Protein AF-A0A1G2YSP5-F1 (afdb_monomer_lite)

pLDDT: mean 76.48, std 15.1, range [42.66, 94.06]

Sequence (127 aa):
MSMIDKKEFQTFGRVLCILGESFAKDPEKWLEKLNPLLNEEDKTVDKIEIKESTERLKDFQLYDVAKLQTIEELTLTLKQFTLDELRLILKEYKLGYSKLKSVNSLAEYIADQAKKRTTDVFQHHEK

Foldseek 3Di:
DDDQDPVNVVVVVVVVVVVVVVCVVCVPVVCVVCVVVVCVVDDDPCPVVVVVLVVVVVPDPLLVCLLVDDLVVQLVVQLVHDPVSLVVLCVVVVLDDDPDDDSNVSSSSSSVSSNVVNPDPPPPPDD

Radius of gyration: 26.47 Å; chains: 1; bounding box: 60×37×72 Å

Secondary structure (DSSP, 8-state):
-PPPPHHHHHHHHHHHHHHHHHHHH-HHHHHHHHHHHHGGGS-SSSTTHHHHHHHHHHT--HHHHHHHS-HHHHHHHHTTS-HHHHHHHHHHTT-------SHHHHHHHHHHHHHHHHS-TTTTS--

Structure (mmCIF, N/CA/C/O backbone):
data_AF-A0A1G2YSP5-F1
#
_entry.id   AF-A0A1G2YSP5-F1
#
loop_
_atom_site.group_PDB
_atom_site.id
_atom_site.type_symbol
_atom_site.label_atom_id
_atom_site.label_alt_id
_atom_site.label_comp_id
_atom_site.label_asym_id
_atom_site.label_entity_id
_atom_site.label_seq_id
_atom_site.pdbx_PDB_ins_code
_atom_site.Cartn_x
_atom_site.Cartn_y
_atom_site.Cartn_z
_atom_site.occupancy
_atom_site.B_iso_or_equiv
_atom_site.auth_seq_id
_atom_site.auth_comp_id
_atom_site.auth_asym_id
_atom_site.auth_atom_id
_atom_site.pdbx_PDB_model_num
ATOM 1 N N . MET A 1 1 ? 34.219 24.274 -16.167 1.00 46.62 1 MET A N 1
ATOM 2 C CA . MET A 1 1 ? 33.155 23.801 -17.079 1.00 46.62 1 MET A CA 1
ATOM 3 C C . MET A 1 1 ? 33.831 22.993 -18.173 1.00 46.62 1 MET A C 1
ATOM 5 O O . MET A 1 1 ? 34.735 23.538 -18.792 1.00 46.62 1 MET A O 1
ATOM 9 N N . SER A 1 2 ? 33.496 21.713 -18.361 1.00 61.19 2 SER A N 1
ATOM 10 C CA . SER A 1 2 ? 34.052 20.944 -19.482 1.00 61.19 2 SER A CA 1
ATOM 11 C C . SER A 1 2 ? 33.366 21.392 -20.772 1.00 61.19 2 SER A C 1
ATOM 13 O O . SER A 1 2 ? 32.146 21.285 -20.890 1.00 61.19 2 SER A O 1
ATOM 15 N N . MET A 1 3 ? 34.131 21.934 -21.718 1.00 75.00 3 MET A N 1
ATOM 16 C CA . MET A 1 3 ? 33.638 22.138 -23.078 1.00 75.00 3 MET A CA 1
ATOM 17 C C . MET A 1 3 ? 33.608 20.782 -23.774 1.00 75.00 3 MET A C 1
ATOM 19 O O . MET A 1 3 ? 34.636 20.116 -23.838 1.00 75.00 3 MET A O 1
ATOM 23 N N . ILE A 1 4 ? 32.436 20.390 -24.269 1.00 77.69 4 ILE A N 1
ATOM 24 C CA . ILE A 1 4 ? 32.285 19.204 -25.113 1.00 77.69 4 ILE A CA 1
ATOM 25 C C . ILE A 1 4 ? 32.978 19.496 -26.448 1.00 77.69 4 ILE A C 1
ATOM 27 O O . ILE A 1 4 ? 32.662 20.493 -27.103 1.00 77.69 4 ILE A O 1
ATOM 31 N N . ASP A 1 5 ? 33.923 18.647 -26.846 1.00 88.31 5 ASP A N 1
ATOM 32 C CA . ASP A 1 5 ? 34.653 18.798 -28.106 1.00 88.31 5 ASP A CA 1
ATOM 33 C C . ASP A 1 5 ? 33.781 18.350 -29.296 1.00 88.31 5 ASP A C 1
ATOM 35 O O . ASP A 1 5 ? 32.936 17.454 -29.206 1.00 88.31 5 ASP A O 1
ATOM 39 N N . LYS A 1 6 ? 34.015 18.938 -30.473 1.00 87.00 6 LYS A N 1
ATOM 40 C CA . LYS A 1 6 ? 33.338 18.593 -31.731 1.00 87.00 6 LYS A CA 1
ATOM 41 C C . LYS A 1 6 ? 33.434 17.096 -32.034 1.00 87.00 6 LYS A C 1
ATOM 43 O O . LYS A 1 6 ? 32.495 16.519 -32.581 1.00 87.00 6 LYS A O 1
ATOM 48 N N . LYS A 1 7 ? 34.552 16.458 -31.676 1.00 87.50 7 LYS A N 1
ATOM 49 C CA . LYS A 1 7 ? 34.751 15.009 -31.839 1.00 87.50 7 LYS A CA 1
ATOM 50 C C . LYS A 1 7 ? 33.832 14.186 -30.940 1.00 87.50 7 LYS A C 1
ATOM 52 O O . LYS A 1 7 ? 33.302 13.169 -31.387 1.00 87.50 7 LYS A O 1
ATOM 57 N N . GLU A 1 8 ? 33.618 14.625 -29.706 1.00 87.44 8 GLU A N 1
ATOM 58 C CA . GLU A 1 8 ? 32.714 13.961 -28.764 1.00 87.44 8 GLU A CA 1
ATOM 59 C C . GLU A 1 8 ? 31.273 14.069 -29.261 1.00 87.44 8 GLU A C 1
ATOM 61 O O . GLU A 1 8 ? 30.558 13.070 -29.316 1.00 87.44 8 GLU A O 1
ATOM 66 N N . PHE A 1 9 ? 30.891 15.247 -29.759 1.00 91.69 9 PHE A N 1
ATOM 67 C CA . PHE A 1 9 ? 29.575 15.463 -30.351 1.00 91.69 9 PHE A CA 1
ATOM 68 C C . PHE A 1 9 ? 29.342 14.601 -31.605 1.00 91.69 9 PHE A C 1
ATOM 70 O O . PHE A 1 9 ? 28.291 13.980 -31.760 1.00 91.69 9 PHE A O 1
ATOM 77 N N . GLN A 1 10 ? 30.340 14.494 -32.488 1.00 91.50 10 GLN A N 1
ATOM 78 C CA . GLN A 1 10 ? 30.265 13.615 -33.661 1.00 91.50 10 GLN A CA 1
ATOM 79 C C . GLN A 1 10 ? 30.183 12.133 -33.279 1.00 91.50 10 GLN A C 1
ATOM 81 O O . GLN A 1 10 ? 29.467 11.367 -33.924 1.00 91.50 10 GLN A O 1
ATOM 86 N N . THR A 1 11 ? 30.901 11.724 -32.234 1.00 92.19 11 THR A N 1
ATOM 87 C CA . THR A 1 11 ? 30.871 10.345 -31.734 1.00 92.19 11 THR A CA 1
ATOM 88 C C . THR A 1 11 ? 29.501 10.016 -31.152 1.00 92.19 11 THR A C 1
ATOM 90 O O . THR A 1 11 ? 28.930 8.982 -31.490 1.00 92.19 11 THR A O 1
ATOM 93 N N . PHE A 1 12 ? 28.924 10.929 -30.372 1.00 92.38 12 PHE A N 1
ATOM 94 C CA . PHE A 1 12 ? 27.563 10.800 -29.862 1.00 92.38 12 PHE A CA 1
ATOM 95 C C . PHE A 1 12 ? 26.533 10.682 -30.996 1.00 92.38 12 PHE A C 1
ATOM 97 O O . PHE A 1 12 ? 25.693 9.785 -30.976 1.00 92.38 12 PHE A O 1
ATOM 104 N N . GLY A 1 13 ? 26.657 11.506 -32.043 1.00 92.94 13 GLY A N 1
ATOM 105 C CA . GLY A 1 13 ? 25.804 11.412 -33.231 1.00 92.94 13 GLY A CA 1
ATOM 106 C C . GLY A 1 13 ? 25.876 10.046 -33.924 1.00 92.94 13 GLY A C 1
ATOM 107 O O . GLY A 1 13 ? 24.845 9.493 -34.297 1.00 92.94 13 GLY A O 1
ATOM 108 N N . ARG A 1 14 ? 27.069 9.446 -34.038 1.00 93.44 14 ARG A N 1
ATOM 109 C CA . ARG A 1 14 ? 27.218 8.089 -34.598 1.00 93.44 14 ARG A CA 1
ATOM 110 C C . ARG A 1 14 ? 26.527 7.030 -33.744 1.00 93.44 14 ARG A C 1
ATOM 112 O O . ARG A 1 14 ? 25.903 6.131 -34.298 1.00 93.44 14 ARG A O 1
ATOM 119 N N . VAL A 1 15 ? 26.616 7.142 -32.419 1.00 94.06 15 VAL A N 1
ATOM 120 C CA . VAL A 1 15 ? 25.928 6.226 -31.498 1.00 94.06 15 VAL A CA 1
ATOM 121 C C . VAL A 1 15 ? 24.413 6.315 -31.682 1.00 94.06 15 VAL A C 1
ATOM 123 O O . VAL A 1 15 ? 23.757 5.279 -31.751 1.00 94.06 15 VAL A O 1
ATOM 126 N N . LEU A 1 16 ? 23.864 7.523 -31.842 1.00 93.12 16 LEU A N 1
ATOM 127 C CA . LEU A 1 16 ? 22.437 7.711 -32.119 1.00 93.12 16 LEU A CA 1
ATOM 128 C C . LEU A 1 16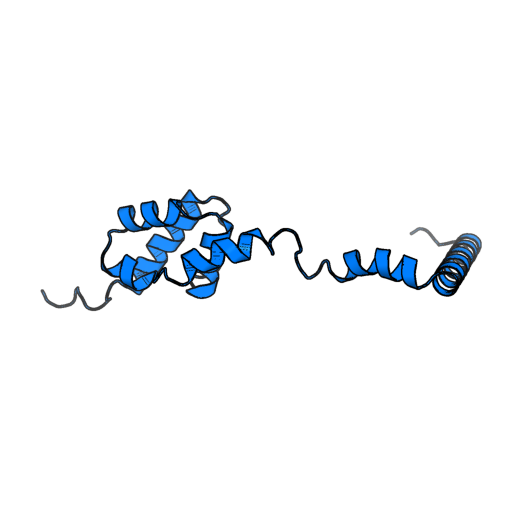 ? 22.011 7.096 -33.457 1.00 93.12 16 LEU A C 1
ATOM 130 O O . LEU A 1 16 ? 20.958 6.467 -33.515 1.00 93.12 16 LEU A O 1
ATOM 134 N N . CYS A 1 17 ? 22.826 7.220 -34.510 1.00 93.75 17 CYS A N 1
ATOM 135 C CA . CYS A 1 17 ? 22.535 6.575 -35.794 1.00 93.75 17 CYS A CA 1
ATOM 136 C C . CYS A 1 17 ? 22.500 5.048 -35.667 1.00 93.75 17 CYS A C 1
ATOM 138 O O . CYS A 1 17 ? 21.536 4.427 -36.100 1.00 93.75 17 CYS A O 1
ATOM 140 N N . ILE A 1 18 ? 23.502 4.450 -35.016 1.00 92.56 18 ILE A N 1
ATOM 141 C CA . ILE A 1 18 ? 23.564 2.995 -34.792 1.00 92.56 18 ILE A CA 1
ATOM 142 C C . ILE A 1 18 ? 22.364 2.524 -33.965 1.00 92.56 18 ILE A C 1
ATOM 144 O O . ILE A 1 18 ? 21.782 1.474 -34.239 1.00 92.56 18 ILE A O 1
ATOM 148 N N . LEU A 1 19 ? 21.975 3.301 -32.953 1.00 89.06 19 LEU A N 1
ATOM 149 C CA . LEU A 1 19 ? 20.805 3.003 -32.139 1.00 89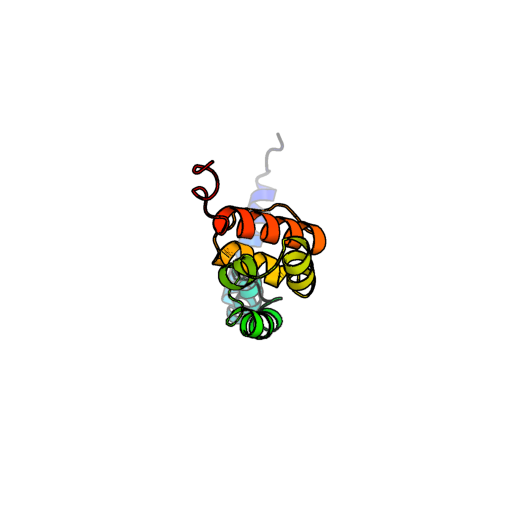.06 19 LEU A CA 1
ATOM 150 C C . LEU A 1 19 ? 19.516 3.067 -32.976 1.00 89.06 19 LEU A C 1
ATOM 152 O O . LEU A 1 19 ? 18.696 2.157 -32.897 1.00 89.06 19 LEU A O 1
ATOM 156 N N . GLY A 1 20 ? 19.371 4.087 -33.826 1.00 89.56 20 GLY A N 1
ATOM 157 C CA . GLY A 1 20 ? 18.247 4.229 -34.754 1.00 89.56 20 GLY A CA 1
ATOM 158 C C . GLY A 1 20 ? 18.155 3.087 -35.768 1.00 89.56 20 GLY A C 1
ATOM 159 O O . GLY A 1 20 ? 17.083 2.519 -35.963 1.00 89.56 20 GLY A O 1
ATOM 160 N N . GLU A 1 21 ? 19.281 2.691 -36.360 1.00 92.25 21 GLU A N 1
ATOM 161 C CA . GLU A 1 21 ? 19.358 1.533 -37.259 1.00 92.25 21 GLU A CA 1
ATOM 162 C C . GLU A 1 21 ? 18.997 0.230 -36.536 1.00 92.25 21 GLU A C 1
ATOM 164 O O . GLU A 1 21 ? 18.296 -0.618 -37.086 1.00 92.25 21 GLU A O 1
ATOM 169 N N . SER A 1 22 ? 19.420 0.084 -35.278 1.00 88.62 22 SER A N 1
ATOM 170 C CA . SER A 1 22 ? 19.076 -1.066 -34.439 1.00 88.62 22 SER A CA 1
ATOM 171 C C . SER A 1 22 ? 17.574 -1.140 -34.137 1.00 88.62 22 SER A C 1
ATOM 173 O O . SER A 1 22 ? 17.002 -2.229 -34.188 1.00 88.62 22 SER A O 1
ATOM 175 N N . PHE A 1 23 ? 16.915 -0.001 -33.884 1.00 88.06 23 PHE A N 1
ATOM 176 C CA . PHE A 1 23 ? 15.457 0.060 -33.726 1.00 88.06 23 PHE A CA 1
ATOM 177 C C . PHE A 1 23 ? 14.713 -0.285 -35.017 1.00 88.06 23 PHE A C 1
ATOM 179 O O . PHE A 1 23 ? 13.709 -0.990 -34.972 1.00 88.06 23 PHE A O 1
ATOM 186 N N . ALA A 1 24 ? 15.205 0.190 -36.164 1.00 88.50 24 ALA A N 1
ATOM 187 C CA . ALA A 1 24 ? 14.588 -0.081 -37.459 1.00 88.50 24 ALA A CA 1
ATOM 188 C C . ALA A 1 24 ? 14.725 -1.551 -37.886 1.00 88.50 24 ALA A C 1
ATOM 190 O O . ALA A 1 24 ? 13.858 -2.070 -38.584 1.00 88.50 24 ALA A O 1
ATOM 191 N N . LYS A 1 25 ? 15.813 -2.218 -37.479 1.00 91.69 25 LYS A N 1
ATOM 192 C CA . LYS A 1 25 ? 16.111 -3.597 -37.874 1.00 91.69 25 LYS A CA 1
ATOM 193 C C . LYS A 1 25 ? 15.264 -4.636 -37.137 1.00 91.69 25 LYS A C 1
ATOM 195 O O . LYS A 1 25 ? 14.802 -5.569 -37.777 1.00 91.69 25 LYS A O 1
ATOM 200 N N . ASP A 1 26 ? 15.080 -4.475 -35.826 1.00 86.62 26 ASP A N 1
ATOM 201 C CA . ASP A 1 26 ? 14.312 -5.406 -34.982 1.00 86.62 26 ASP A CA 1
ATOM 202 C C . ASP A 1 26 ? 13.445 -4.637 -33.967 1.00 86.62 26 ASP A C 1
ATOM 204 O O . ASP A 1 26 ? 13.749 -4.609 -32.767 1.00 86.62 26 ASP A O 1
ATOM 208 N N . PRO A 1 27 ? 12.357 -3.992 -34.422 1.00 84.06 27 PRO A N 1
ATOM 209 C CA . PRO A 1 27 ? 11.516 -3.168 -33.557 1.00 84.06 27 PRO A CA 1
ATOM 210 C C . PRO A 1 27 ? 10.856 -3.979 -32.434 1.00 84.06 27 PRO A C 1
ATOM 212 O O . PRO A 1 27 ? 10.776 -3.501 -31.304 1.00 84.06 27 PRO A O 1
ATOM 215 N N . GLU A 1 28 ? 10.445 -5.222 -32.699 1.00 84.19 28 GLU A N 1
ATOM 216 C CA . GLU A 1 28 ? 9.761 -6.087 -31.723 1.00 84.19 28 GLU A CA 1
ATOM 217 C C . GLU A 1 28 ? 10.636 -6.387 -30.500 1.00 84.19 28 GLU A C 1
ATOM 219 O O . GLU A 1 28 ? 10.212 -6.202 -29.363 1.00 84.19 28 GLU A O 1
ATOM 224 N N . LYS A 1 29 ? 11.907 -6.735 -30.716 1.00 84.69 29 LYS A N 1
ATOM 225 C CA . LYS A 1 29 ? 12.868 -7.029 -29.642 1.00 84.69 29 LYS A CA 1
ATOM 226 C C . LYS A 1 29 ? 13.179 -5.809 -28.776 1.00 84.69 29 LYS A C 1
ATOM 228 O O . LYS A 1 29 ? 13.502 -5.939 -27.594 1.00 84.69 29 LYS A O 1
ATOM 233 N N . TRP A 1 30 ? 13.135 -4.617 -29.363 1.00 86.81 30 TRP A N 1
ATOM 234 C CA . TRP A 1 30 ? 13.294 -3.375 -28.616 1.00 86.81 30 TRP A CA 1
ATOM 235 C C . TRP A 1 30 ? 12.028 -3.013 -27.852 1.00 86.81 30 TRP A C 1
ATOM 237 O O . TRP A 1 30 ? 12.139 -2.620 -26.695 1.00 86.81 30 TRP A O 1
ATOM 247 N N . LEU A 1 31 ? 10.844 -3.224 -28.427 1.00 84.38 31 LEU A N 1
ATOM 248 C CA . LEU A 1 31 ? 9.576 -3.084 -27.711 1.00 84.38 31 LEU A CA 1
ATOM 249 C C . LEU A 1 31 ? 9.496 -4.045 -26.520 1.00 84.38 31 LEU A C 1
ATOM 251 O O . LEU A 1 31 ? 9.130 -3.616 -25.436 1.00 84.38 31 LEU A O 1
ATOM 255 N N . GLU A 1 32 ? 9.925 -5.299 -26.657 1.00 83.88 32 GLU A N 1
ATOM 256 C CA . GLU A 1 32 ? 9.988 -6.255 -25.541 1.00 83.88 32 GLU A CA 1
ATOM 257 C C . GLU A 1 32 ? 10.933 -5.820 -24.414 1.00 83.88 32 GLU A C 1
ATOM 259 O O . GLU A 1 32 ? 10.678 -6.110 -23.248 1.00 83.88 32 GLU A O 1
ATOM 264 N N . LYS A 1 33 ? 12.020 -5.110 -24.736 1.00 83.25 33 LYS A N 1
ATOM 265 C CA . LYS A 1 33 ? 12.977 -4.594 -23.743 1.00 83.25 33 LYS A CA 1
ATOM 266 C C . LYS A 1 33 ? 12.552 -3.266 -23.126 1.00 83.25 33 LYS A C 1
ATOM 268 O O . LYS A 1 33 ? 12.865 -3.009 -21.968 1.00 83.25 33 LYS A O 1
ATOM 273 N N . LEU A 1 34 ? 11.880 -2.418 -23.900 1.00 81.38 34 LEU A N 1
ATOM 274 C CA . LEU A 1 34 ? 11.445 -1.088 -23.479 1.00 81.38 34 LEU A CA 1
ATOM 275 C C . LEU A 1 34 ? 10.083 -1.124 -22.779 1.00 81.38 34 LEU A C 1
ATOM 277 O O . LEU A 1 34 ? 9.870 -0.334 -21.868 1.00 81.38 34 LEU A O 1
ATOM 281 N N . ASN A 1 35 ? 9.189 -2.051 -23.133 1.00 79.25 35 ASN A N 1
ATOM 282 C CA . ASN A 1 35 ? 7.880 -2.204 -22.493 1.00 79.25 35 ASN A CA 1
ATOM 283 C C . ASN A 1 35 ? 7.970 -2.436 -20.980 1.00 79.25 35 ASN A C 1
ATOM 285 O O . ASN A 1 35 ? 7.213 -1.794 -20.263 1.00 79.25 35 ASN A O 1
ATOM 289 N N . PRO A 1 36 ? 8.869 -3.285 -20.450 1.00 76.62 36 PRO A N 1
ATOM 290 C CA . PRO A 1 36 ? 9.052 -3.413 -19.009 1.00 76.62 36 PRO A CA 1
ATOM 291 C C . PRO A 1 36 ? 9.420 -2.086 -18.343 1.00 76.62 36 PRO A C 1
ATOM 293 O O . PRO A 1 36 ? 8.869 -1.785 -17.297 1.00 76.62 36 PRO A O 1
ATOM 296 N N . LEU A 1 37 ? 10.270 -1.272 -18.983 1.00 71.81 37 LEU A N 1
ATOM 297 C CA . LEU A 1 37 ? 10.727 0.026 -18.469 1.00 71.81 37 LEU A CA 1
ATOM 298 C C . LEU A 1 37 ? 9.657 1.124 -18.589 1.00 71.81 37 LEU A C 1
ATOM 300 O O . LEU A 1 37 ? 9.574 2.002 -17.739 1.00 71.81 37 LEU A O 1
ATOM 304 N N . LEU A 1 38 ? 8.824 1.074 -19.632 1.00 65.75 38 LEU A N 1
ATOM 305 C CA . LEU A 1 38 ? 7.666 1.962 -19.804 1.00 65.75 38 LEU A CA 1
ATOM 306 C C . LEU A 1 38 ? 6.521 1.595 -18.850 1.00 65.75 38 LEU A C 1
ATOM 308 O O . LEU A 1 38 ? 5.765 2.463 -18.429 1.00 65.75 38 LEU A O 1
ATOM 312 N N . ASN A 1 39 ? 6.423 0.316 -18.485 1.00 58.34 39 ASN A N 1
ATOM 313 C CA . ASN A 1 39 ? 5.465 -0.202 -17.515 1.00 58.34 39 ASN A CA 1
ATOM 314 C C . ASN A 1 39 ? 5.986 -0.144 -16.066 1.00 58.34 39 ASN A C 1
ATOM 316 O O . ASN A 1 39 ? 5.306 -0.639 -15.168 1.00 58.34 39 ASN A O 1
ATOM 320 N N . GLU A 1 40 ? 7.136 0.489 -15.795 1.00 53.81 40 GLU A N 1
ATOM 321 C CA . GLU A 1 40 ? 7.591 0.746 -14.417 1.00 53.81 40 GLU A CA 1
ATOM 322 C C . GLU A 1 40 ? 6.742 1.801 -13.679 1.00 53.81 40 GLU A C 1
ATOM 324 O O . GLU A 1 40 ? 6.960 2.035 -12.490 1.00 53.81 40 GLU A O 1
ATOM 329 N N . GLU A 1 41 ? 5.704 2.363 -14.311 1.00 51.31 41 GLU A N 1
ATOM 330 C CA . GLU A 1 41 ? 4.617 3.029 -13.579 1.00 51.31 41 GLU A CA 1
ATOM 331 C C . GLU A 1 41 ? 3.518 2.078 -13.070 1.00 51.31 41 GLU A C 1
ATOM 333 O O . GLU A 1 41 ? 2.664 2.521 -12.306 1.00 51.31 41 GLU A O 1
ATOM 338 N N . ASP A 1 42 ? 3.551 0.769 -13.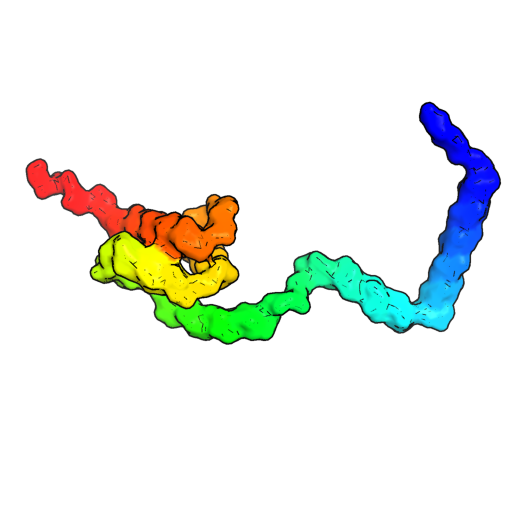356 1.00 46.09 42 ASP A N 1
ATOM 339 C CA . ASP A 1 42 ? 2.542 -0.159 -12.825 1.00 46.09 42 ASP A CA 1
ATOM 340 C C . ASP A 1 42 ? 3.081 -1.566 -12.494 1.00 46.09 42 AS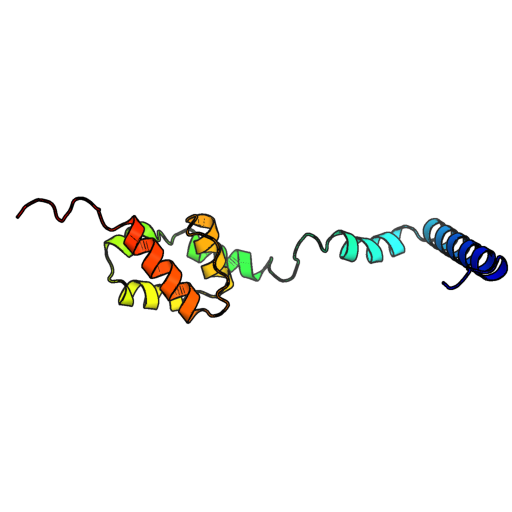P A C 1
ATOM 342 O O . ASP A 1 42 ? 2.877 -2.553 -13.199 1.00 46.09 42 ASP A O 1
ATOM 346 N N . LYS A 1 43 ? 3.729 -1.650 -11.326 1.00 50.94 43 LYS A N 1
ATOM 347 C CA . LYS A 1 43 ? 3.648 -2.753 -10.344 1.00 50.94 43 LYS A CA 1
ATOM 348 C C . LYS A 1 43 ? 3.206 -4.125 -10.887 1.00 50.94 43 LYS A C 1
ATOM 350 O O . LYS A 1 43 ? 2.027 -4.489 -10.836 1.00 50.94 43 LYS A O 1
ATOM 355 N N . THR A 1 44 ? 4.169 -4.970 -11.242 1.00 44.38 44 THR A N 1
ATOM 356 C CA . THR A 1 44 ? 3.943 -6.414 -11.439 1.00 44.38 44 THR A CA 1
ATOM 357 C C . THR A 1 44 ? 4.834 -7.264 -10.540 1.00 44.38 44 THR A C 1
ATOM 359 O O . THR A 1 44 ? 5.466 -8.210 -10.998 1.00 44.38 44 THR A O 1
ATOM 362 N N . VAL A 1 45 ? 4.853 -6.937 -9.246 1.00 44.28 45 VAL A N 1
ATOM 363 C CA . VAL A 1 45 ? 5.211 -7.904 -8.191 1.00 44.28 45 VAL A CA 1
ATOM 364 C C . VAL A 1 45 ? 3.981 -8.287 -7.346 1.00 44.28 45 VAL A C 1
ATOM 366 O O . VAL A 1 45 ? 3.917 -9.409 -6.868 1.00 44.28 45 VAL A O 1
ATOM 369 N N . ASP A 1 46 ? 2.913 -7.474 -7.313 1.00 46.41 46 ASP A N 1
ATOM 370 C CA . ASP A 1 46 ? 1.818 -7.678 -6.344 1.00 46.41 46 ASP A CA 1
ATOM 371 C C . ASP A 1 46 ? 0.482 -8.219 -6.910 1.00 46.41 46 ASP A C 1
ATOM 373 O O . ASP A 1 46 ? -0.463 -8.449 -6.161 1.00 46.41 46 ASP A O 1
ATOM 377 N N . LYS A 1 47 ? 0.310 -8.410 -8.228 1.00 44.47 47 LYS A N 1
ATOM 378 C CA . LYS A 1 47 ? -1.038 -8.692 -8.794 1.00 44.47 47 LYS A CA 1
ATOM 379 C C . LYS A 1 47 ? -1.628 -10.063 -8.436 1.00 44.47 47 LYS A C 1
ATOM 381 O O . LYS A 1 47 ? -2.841 -10.231 -8.569 1.00 44.47 47 LYS A O 1
ATOM 386 N N . ILE A 1 48 ? -0.809 -11.023 -8.009 1.00 43.41 48 ILE A N 1
ATOM 387 C CA . ILE A 1 48 ? -1.290 -12.351 -7.598 1.00 43.41 48 ILE A CA 1
ATOM 388 C C . ILE A 1 48 ? -1.594 -12.353 -6.089 1.00 43.41 48 ILE A C 1
ATOM 390 O O . ILE A 1 48 ? -2.702 -12.727 -5.717 1.00 43.41 48 ILE A O 1
ATOM 394 N N . GLU A 1 49 ? -0.715 -11.800 -5.244 1.00 44.16 49 GLU A N 1
ATOM 395 C CA . GLU A 1 49 ? -0.957 -11.679 -3.791 1.00 44.16 49 GLU A CA 1
ATOM 396 C C . GLU A 1 49 ? -2.072 -10.675 -3.431 1.00 44.16 49 GLU A C 1
ATOM 398 O O . GLU A 1 49 ? -2.848 -10.923 -2.506 1.00 44.16 49 GLU A O 1
ATOM 403 N N . ILE A 1 50 ? -2.242 -9.575 -4.183 1.00 45.84 50 ILE A N 1
ATOM 404 C CA . ILE A 1 50 ? -3.321 -8.597 -3.927 1.00 45.84 50 ILE A CA 1
ATOM 405 C C . ILE A 1 50 ? -4.702 -9.193 -4.217 1.00 45.84 50 ILE A C 1
ATOM 407 O O . ILE A 1 50 ? -5.675 -8.824 -3.558 1.00 45.84 50 ILE A O 1
ATOM 411 N N . LYS A 1 51 ? -4.831 -10.100 -5.194 1.00 48.06 51 LYS A N 1
ATOM 412 C CA . LYS A 1 51 ? -6.133 -10.697 -5.524 1.00 48.06 51 LYS A CA 1
ATOM 413 C C . LYS A 1 51 ? -6.660 -11.581 -4.393 1.00 48.06 51 LYS A C 1
ATOM 415 O O . LYS A 1 51 ? -7.831 -11.457 -4.063 1.00 48.06 51 LYS A O 1
ATOM 420 N N . GLU A 1 52 ? -5.809 -12.387 -3.762 1.00 50.03 52 GLU A N 1
ATOM 421 C CA . GLU A 1 52 ? -6.211 -13.173 -2.585 1.00 50.03 52 GLU A CA 1
ATOM 422 C C . GLU A 1 52 ? -6.387 -12.287 -1.339 1.00 50.03 52 GLU A C 1
ATOM 424 O O . GLU A 1 52 ? -7.368 -12.431 -0.609 1.00 50.03 52 GLU A O 1
ATOM 429 N N . SER A 1 53 ? -5.512 -11.293 -1.143 1.00 51.97 53 SER A N 1
ATOM 430 C CA . SER A 1 53 ? -5.609 -10.335 -0.026 1.00 51.97 53 SER A CA 1
ATOM 431 C C . SER A 1 53 ? -6.891 -9.485 -0.070 1.00 51.97 53 SER A C 1
ATOM 433 O O . SER A 1 53 ? -7.455 -9.117 0.958 1.00 51.97 53 SER A O 1
ATOM 435 N N . THR A 1 54 ? -7.408 -9.179 -1.265 1.00 56.12 54 THR A N 1
ATOM 436 C CA . THR A 1 54 ? -8.631 -8.369 -1.417 1.00 56.12 54 THR A CA 1
ATOM 437 C C . THR A 1 54 ? -9.920 -9.132 -1.122 1.00 56.12 54 THR A C 1
ATOM 439 O O . THR A 1 54 ? -10.918 -8.491 -0.801 1.00 56.12 54 THR A O 1
ATOM 442 N N . GLU A 1 55 ? -9.942 -10.467 -1.181 1.00 60.81 55 GLU A N 1
ATOM 443 C CA . GLU A 1 55 ? -11.150 -11.235 -0.842 1.00 60.81 55 GLU A CA 1
ATOM 444 C C . GLU A 1 55 ? -11.470 -11.162 0.652 1.00 60.81 55 GLU A C 1
ATOM 446 O O . GLU A 1 55 ? -12.609 -10.880 1.014 1.00 60.81 55 GLU A O 1
ATOM 451 N N . ARG A 1 56 ? -10.459 -11.294 1.521 1.00 63.31 56 ARG A N 1
ATOM 452 C CA . ARG A 1 56 ? -10.623 -11.151 2.980 1.00 63.31 56 ARG A CA 1
ATOM 453 C C . ARG A 1 56 ? -10.990 -9.729 3.411 1.00 63.31 56 ARG A C 1
ATOM 455 O O . ARG A 1 56 ? -11.644 -9.545 4.432 1.00 63.31 56 ARG A O 1
ATOM 462 N N . LEU A 1 57 ? -10.573 -8.730 2.635 1.00 66.44 57 LEU A N 1
ATOM 463 C CA . LEU A 1 57 ? -10.849 -7.316 2.895 1.00 66.44 57 LEU A CA 1
ATOM 464 C C . LEU A 1 57 ? -12.259 -6.880 2.494 1.00 66.44 57 LEU A C 1
ATOM 466 O O . LEU A 1 57 ? -12.818 -6.011 3.155 1.00 66.44 57 LEU A O 1
ATOM 470 N N . LYS A 1 58 ? -12.854 -7.490 1.459 1.00 64.38 58 LYS A N 1
ATOM 471 C CA . LYS A 1 58 ? -14.210 -7.142 0.990 1.00 64.38 58 LYS A CA 1
ATOM 472 C C . LYS A 1 58 ? -15.279 -7.304 2.068 1.00 64.38 58 LYS A C 1
ATOM 474 O O . LYS A 1 58 ? -16.221 -6.517 2.103 1.00 64.38 58 LYS A O 1
ATOM 479 N N . ASP A 1 59 ? -15.109 -8.290 2.942 1.00 68.62 59 ASP A N 1
ATOM 480 C CA . ASP A 1 59 ? -16.056 -8.577 4.021 1.00 68.62 59 ASP A CA 1
ATOM 481 C C . ASP A 1 59 ? -15.685 -7.867 5.336 1.00 68.62 59 ASP A C 1
ATOM 483 O O . ASP A 1 59 ? -16.463 -7.863 6.293 1.00 68.62 59 ASP A O 1
ATOM 487 N N . PHE A 1 60 ? -14.507 -7.236 5.409 1.00 78.12 60 PHE A N 1
ATOM 488 C CA . PHE A 1 60 ? -14.041 -6.572 6.620 1.00 78.12 60 PHE A CA 1
ATOM 489 C C . PHE A 1 60 ? -14.597 -5.147 6.732 1.00 78.12 60 PHE A C 1
ATOM 491 O O . PHE A 1 60 ? -14.050 -4.183 6.190 1.00 78.12 60 PHE A O 1
ATOM 498 N N . GLN A 1 61 ? -15.679 -5.003 7.499 1.00 81.50 61 GLN A N 1
ATOM 499 C CA . GLN A 1 61 ? -16.289 -3.713 7.828 1.00 81.50 61 GLN A CA 1
ATOM 500 C C . GLN A 1 61 ? -15.620 -3.077 9.058 1.00 81.50 61 GLN A C 1
ATOM 502 O O . GLN A 1 61 ? -16.047 -3.271 10.198 1.00 81.50 61 GLN A O 1
ATOM 507 N N . LEU A 1 62 ? -14.569 -2.280 8.827 1.00 81.88 62 LEU A N 1
ATOM 508 C CA . LEU A 1 62 ? -13.721 -1.702 9.882 1.00 81.88 62 LEU A CA 1
ATOM 509 C C . LEU A 1 62 ? -14.527 -0.945 10.948 1.00 81.88 62 LEU A C 1
ATOM 511 O O . LEU A 1 62 ? -14.249 -1.082 12.136 1.00 81.88 62 LEU A O 1
ATOM 515 N N . TYR A 1 63 ? -15.510 -0.136 10.547 1.00 81.25 63 TYR A N 1
ATOM 516 C CA . TYR A 1 63 ? -16.271 0.691 11.489 1.00 81.25 63 TYR A CA 1
ATOM 517 C C . TYR A 1 63 ? -17.275 -0.104 12.323 1.00 81.25 63 TYR A C 1
ATOM 519 O O . TYR A 1 63 ? -17.519 0.262 13.472 1.00 81.25 63 TYR A O 1
ATOM 527 N N . ASP A 1 64 ? -17.828 -1.190 11.792 1.00 80.62 64 ASP A N 1
ATOM 528 C CA . ASP A 1 64 ? -18.765 -2.029 12.540 1.00 80.62 64 ASP A CA 1
ATOM 529 C C . ASP A 1 64 ? -18.024 -2.863 13.582 1.00 80.62 64 ASP A C 1
ATOM 531 O O . ASP A 1 64 ? -18.417 -2.900 14.749 1.00 80.62 64 ASP A O 1
ATOM 535 N N . VAL A 1 65 ? -16.860 -3.400 13.210 1.00 80.75 65 VAL A N 1
ATOM 536 C CA . VAL A 1 65 ? -15.951 -4.064 14.151 1.00 80.75 65 VAL A CA 1
ATOM 537 C C . VAL A 1 65 ? -15.431 -3.071 15.199 1.00 80.75 65 VAL A C 1
ATOM 539 O O . VAL A 1 65 ? -15.447 -3.366 16.394 1.00 80.75 65 VAL A O 1
ATOM 542 N N . ALA A 1 66 ? -15.052 -1.855 14.791 1.00 80.25 66 ALA A N 1
ATOM 543 C CA . ALA A 1 66 ? -14.565 -0.824 15.706 1.00 80.25 66 ALA A CA 1
ATOM 544 C C . ALA A 1 66 ? -15.634 -0.303 16.678 1.00 80.25 66 ALA A C 1
ATOM 546 O O . ALA A 1 66 ? -15.279 0.173 17.754 1.00 80.25 66 ALA A O 1
ATOM 547 N N . LYS A 1 67 ? -16.932 -0.392 16.368 1.00 79.25 67 LYS A N 1
ATOM 548 C CA . LYS A 1 67 ? -17.999 -0.071 17.335 1.00 79.25 67 LYS A CA 1
ATOM 549 C C . LYS A 1 67 ? -18.128 -1.133 18.424 1.00 79.25 67 LYS A C 1
ATOM 551 O O . LYS A 1 67 ? -18.379 -0.781 19.573 1.00 79.25 67 LYS A O 1
ATOM 556 N N . LEU A 1 68 ? -17.945 -2.403 18.065 1.00 79.62 68 LEU A N 1
ATOM 557 C CA . LEU A 1 68 ? -18.190 -3.551 18.942 1.00 79.62 68 LEU A CA 1
ATOM 558 C C . LEU A 1 68 ? -16.980 -3.932 19.806 1.00 79.62 68 LEU A C 1
ATOM 560 O O . LEU A 1 68 ? -17.163 -4.374 20.935 1.00 79.62 68 LEU A O 1
ATOM 564 N N . GLN A 1 69 ? -15.762 -3.755 19.294 1.00 81.38 69 GLN A N 1
ATOM 565 C CA . GLN A 1 69 ? -14.523 -4.192 19.950 1.00 81.38 69 GLN A CA 1
ATOM 566 C C . GLN A 1 69 ? -13.797 -3.056 20.674 1.00 81.38 69 GLN A C 1
ATOM 568 O O . GLN A 1 69 ? -13.961 -1.884 20.336 1.00 81.38 69 GLN A O 1
ATOM 573 N N . THR A 1 70 ? -12.951 -3.374 21.652 1.00 83.69 70 THR A N 1
ATOM 574 C CA . THR A 1 70 ? -12.020 -2.406 22.264 1.00 83.69 70 THR A CA 1
ATOM 575 C C . THR A 1 70 ? -10.852 -2.066 21.322 1.00 83.69 70 THR A C 1
ATOM 577 O O . THR A 1 70 ? -10.640 -2.730 20.309 1.00 83.69 70 THR A O 1
ATOM 580 N N . ILE A 1 71 ? -10.078 -1.011 21.624 1.00 81.75 71 ILE A N 1
ATOM 581 C CA . ILE A 1 71 ? -8.887 -0.645 20.822 1.00 81.75 71 ILE A CA 1
ATOM 582 C C . ILE A 1 71 ? -7.890 -1.810 20.765 1.00 81.75 71 ILE A C 1
ATOM 584 O O . ILE A 1 71 ? -7.314 -2.081 19.712 1.00 81.75 71 ILE A O 1
ATOM 588 N N . GLU A 1 72 ? -7.700 -2.507 21.883 1.00 82.25 72 GLU A N 1
ATOM 589 C CA . GLU A 1 72 ? -6.751 -3.615 22.014 1.00 82.25 72 GLU A CA 1
ATOM 590 C C . GLU A 1 72 ? -7.183 -4.826 21.177 1.00 82.25 72 GLU A C 1
ATOM 592 O O . GLU A 1 72 ? -6.382 -5.371 20.418 1.00 82.25 72 GLU A O 1
ATOM 597 N N . GLU A 1 73 ? -8.467 -5.184 21.233 1.00 82.50 73 GLU A N 1
ATOM 598 C CA . GLU A 1 73 ? -9.065 -6.260 20.430 1.00 82.50 73 GLU A CA 1
ATOM 599 C C . GLU A 1 73 ? -9.037 -5.948 18.929 1.00 82.50 73 GLU A C 1
ATOM 601 O O . GLU A 1 73 ? -8.666 -6.798 18.112 1.00 82.50 73 GLU A O 1
ATOM 606 N N . LEU A 1 74 ? -9.361 -4.706 18.560 1.00 85.19 74 LEU A N 1
ATOM 607 C CA . LEU A 1 74 ? -9.308 -4.248 17.175 1.00 85.19 74 LEU A CA 1
ATOM 608 C C . LEU A 1 74 ? -7.870 -4.278 16.646 1.00 85.19 74 LEU A C 1
ATOM 610 O O . LEU A 1 74 ? -7.625 -4.729 15.530 1.00 85.19 74 LEU A O 1
ATOM 614 N N . THR A 1 75 ? -6.901 -3.861 17.462 1.00 86.06 75 THR A N 1
ATOM 615 C CA . THR A 1 75 ? -5.478 -3.921 17.110 1.00 86.06 75 THR A CA 1
ATOM 616 C C . THR A 1 75 ? -5.023 -5.365 16.911 1.00 86.06 75 THR A C 1
ATOM 618 O O . THR A 1 75 ? -4.282 -5.652 15.973 1.00 86.06 75 THR A O 1
ATOM 621 N N . LEU A 1 76 ? -5.468 -6.289 17.765 1.00 86.38 76 LEU A N 1
ATOM 622 C CA . LEU A 1 76 ? -5.126 -7.706 17.655 1.00 86.38 76 LEU A CA 1
ATOM 623 C C . LEU A 1 76 ? -5.701 -8.333 16.378 1.00 86.38 76 LEU A C 1
ATOM 625 O O . LEU A 1 76 ? -5.011 -9.096 15.706 1.00 86.38 76 LEU A O 1
ATOM 629 N N . THR A 1 77 ? -6.924 -7.948 16.012 1.00 84.06 77 THR A N 1
ATOM 630 C CA . THR A 1 77 ? -7.575 -8.345 14.756 1.00 84.06 77 THR A CA 1
ATOM 631 C C . THR A 1 77 ? -6.821 -7.779 13.550 1.00 84.06 77 THR A C 1
ATOM 633 O O . THR A 1 77 ? -6.506 -8.503 12.611 1.00 84.06 77 THR A O 1
ATOM 636 N N . LEU A 1 78 ? -6.433 -6.502 13.600 1.00 85.88 78 LEU A N 1
ATOM 637 C CA . LEU A 1 78 ? -5.683 -5.841 12.529 1.00 85.88 78 LEU A CA 1
ATOM 638 C C . LEU A 1 78 ? -4.263 -6.406 12.353 1.00 85.88 78 LEU A C 1
ATOM 640 O O . LEU A 1 78 ? -3.746 -6.436 11.242 1.00 85.88 78 LEU A O 1
ATOM 644 N N . LYS A 1 79 ? -3.633 -6.918 13.415 1.00 87.12 79 LYS A N 1
ATOM 645 C CA . LYS A 1 79 ? -2.316 -7.578 13.334 1.00 87.12 79 LYS A CA 1
ATOM 646 C C . LYS A 1 79 ? -2.328 -8.895 12.552 1.00 87.12 79 LYS A C 1
ATOM 648 O O . LYS A 1 79 ? -1.256 -9.379 12.200 1.00 87.12 79 LYS A O 1
ATOM 653 N N . GLN A 1 80 ? -3.500 -9.476 12.292 1.00 86.25 80 GLN A N 1
ATOM 654 C CA . GLN A 1 80 ? -3.629 -10.673 11.455 1.00 86.25 80 GLN A CA 1
ATOM 655 C C . GLN A 1 80 ? -3.473 -10.365 9.961 1.00 86.25 80 GLN A C 1
ATOM 657 O O . GLN A 1 80 ? -3.244 -11.282 9.176 1.00 86.25 80 GLN A O 1
ATOM 662 N N . PHE A 1 81 ? -3.579 -9.090 9.580 1.00 84.94 81 PHE A N 1
ATOM 663 C CA . PHE A 1 81 ? -3.402 -8.643 8.208 1.00 84.94 81 PHE A CA 1
ATOM 664 C C . PHE A 1 81 ? -1.932 -8.374 7.893 1.00 84.94 81 PHE A C 1
ATOM 666 O O . PHE A 1 81 ? -1.128 -7.958 8.733 1.00 84.94 81 PHE A O 1
ATOM 673 N N . THR A 1 82 ? -1.595 -8.576 6.629 1.00 86.31 82 THR A N 1
ATOM 674 C CA . THR A 1 82 ? -0.320 -8.185 6.046 1.00 86.31 82 THR A CA 1
ATOM 675 C C . THR A 1 82 ? -0.192 -6.664 5.974 1.00 86.31 82 THR A C 1
ATOM 677 O O . THR A 1 82 ? -1.153 -5.897 6.069 1.00 86.31 82 THR A O 1
ATOM 680 N N . LEU A 1 83 ? 1.039 -6.196 5.788 1.00 83.50 83 LEU A N 1
ATOM 681 C CA . LEU A 1 83 ? 1.325 -4.768 5.727 1.00 83.50 83 LEU A CA 1
ATOM 682 C C . LEU A 1 83 ? 0.605 -4.080 4.556 1.00 83.50 83 LEU A C 1
ATOM 684 O O . LEU A 1 83 ? 0.144 -2.945 4.700 1.00 83.50 83 LEU A O 1
ATOM 688 N N . ASP A 1 84 ? 0.493 -4.756 3.415 1.00 82.69 84 ASP A N 1
ATOM 689 C CA . ASP A 1 84 ? -0.171 -4.206 2.237 1.00 82.69 84 ASP A CA 1
ATOM 690 C C . ASP A 1 84 ? -1.696 -4.220 2.372 1.00 82.69 84 ASP A C 1
ATOM 692 O O . ASP A 1 84 ? -2.340 -3.244 1.986 1.00 82.69 84 ASP A O 1
ATOM 696 N N . GLU A 1 85 ? -2.273 -5.223 3.040 1.00 83.38 85 GLU A N 1
ATOM 697 C CA . GLU A 1 85 ? -3.688 -5.215 3.432 1.00 83.38 85 GLU A CA 1
ATOM 698 C C . GLU A 1 85 ? -4.009 -4.037 4.361 1.00 83.38 85 GLU A C 1
ATOM 700 O O . GLU A 1 85 ? -4.953 -3.288 4.120 1.00 83.38 85 GLU A O 1
ATOM 705 N N . LEU A 1 86 ? -3.174 -3.778 5.370 1.00 86.12 86 LEU A N 1
ATOM 706 C CA . LEU A 1 86 ? -3.347 -2.620 6.253 1.00 86.12 86 LEU A CA 1
ATOM 707 C C . LEU A 1 86 ? -3.236 -1.281 5.500 1.00 86.12 86 LEU A C 1
ATOM 709 O O . LEU A 1 86 ? -3.957 -0.325 5.801 1.00 86.12 86 LEU A O 1
ATOM 713 N N . ARG A 1 87 ? -2.366 -1.190 4.486 1.00 85.31 87 ARG A N 1
ATOM 714 C CA . ARG A 1 87 ? -2.297 -0.011 3.602 1.00 85.31 87 ARG A CA 1
ATOM 715 C C . ARG A 1 87 ? -3.548 0.140 2.739 1.00 85.31 87 ARG A C 1
ATOM 717 O O . ARG A 1 87 ? -3.970 1.273 2.495 1.00 85.31 87 ARG A O 1
ATOM 724 N N . LEU A 1 88 ? -4.135 -0.965 2.285 1.00 84.19 88 LEU A N 1
ATOM 725 C CA . LEU A 1 88 ? -5.407 -0.948 1.565 1.00 84.19 88 LEU A CA 1
ATOM 726 C C . LEU A 1 88 ? -6.532 -0.435 2.468 1.00 84.19 88 LEU A C 1
ATOM 728 O O . LEU A 1 88 ? -7.218 0.501 2.062 1.00 84.19 88 LEU A O 1
ATOM 732 N N . ILE A 1 89 ? -6.627 -0.917 3.713 1.00 84.50 89 ILE A N 1
ATOM 733 C CA . ILE A 1 89 ? -7.593 -0.418 4.711 1.00 84.50 89 ILE A CA 1
ATOM 734 C C . ILE A 1 89 ? -7.443 1.097 4.903 1.00 84.50 89 ILE A C 1
ATOM 736 O O . ILE A 1 89 ? -8.425 1.839 4.857 1.00 84.50 89 ILE A O 1
ATOM 740 N N . LEU A 1 90 ? -6.211 1.590 5.067 1.00 85.06 90 LEU A N 1
ATOM 741 C CA . LEU A 1 90 ? -5.930 3.026 5.192 1.00 85.06 90 LEU A CA 1
ATOM 742 C C . LEU A 1 90 ? -6.475 3.847 4.019 1.00 85.06 90 LEU A C 1
ATOM 744 O O . LEU A 1 90 ? -7.023 4.937 4.227 1.00 85.06 90 LEU A O 1
ATOM 748 N N . LYS A 1 91 ? -6.312 3.333 2.796 1.00 83.62 91 LYS A N 1
ATOM 749 C CA . LYS A 1 91 ? -6.752 3.991 1.563 1.00 83.62 91 LYS A CA 1
ATOM 750 C C . LYS A 1 91 ? -8.271 3.939 1.406 1.00 83.62 91 LYS A C 1
ATOM 752 O O . LYS A 1 91 ? -8.876 4.959 1.085 1.00 83.62 91 LYS A O 1
ATOM 757 N N . GLU A 1 92 ? -8.872 2.780 1.645 1.00 84.69 92 GLU A N 1
ATOM 758 C CA . GLU A 1 92 ? -10.305 2.534 1.482 1.00 84.69 92 GLU A CA 1
ATOM 759 C C . GLU A 1 92 ? -11.136 3.349 2.477 1.00 84.69 92 GLU A C 1
ATOM 761 O O . GLU A 1 92 ? -12.031 4.099 2.086 1.00 84.69 92 GLU A O 1
ATOM 766 N N . TYR A 1 93 ? -10.748 3.323 3.753 1.00 82.44 93 TYR A N 1
ATOM 767 C CA . TYR A 1 93 ? -11.430 4.044 4.829 1.00 82.44 93 TYR A CA 1
ATOM 768 C C . TYR A 1 93 ? -10.957 5.498 4.992 1.00 82.44 93 TYR A C 1
ATOM 770 O O . TYR A 1 93 ? -11.347 6.191 5.938 1.00 82.44 93 TYR A O 1
ATOM 778 N N . LYS A 1 94 ? -10.113 5.991 4.072 1.00 82.62 94 LYS A N 1
ATOM 779 C CA . LYS A 1 94 ? -9.582 7.367 4.050 1.00 82.62 94 LYS A CA 1
ATOM 780 C C . LYS A 1 94 ? -9.066 7.807 5.429 1.00 82.62 94 LYS A C 1
ATOM 782 O O . LYS A 1 94 ? -9.407 8.887 5.924 1.00 82.62 94 LYS A O 1
ATOM 787 N N . LEU A 1 95 ? -8.283 6.953 6.090 1.00 82.56 95 LEU A N 1
ATOM 788 C CA . LEU A 1 95 ? -7.813 7.181 7.466 1.00 82.56 95 LEU A CA 1
ATOM 789 C C . LEU A 1 95 ? -6.627 8.159 7.549 1.00 82.56 95 LEU A C 1
ATOM 791 O O . LEU A 1 95 ? -6.235 8.552 8.641 1.00 82.56 95 LEU A O 1
ATOM 795 N N . GLY A 1 96 ? -6.108 8.611 6.404 1.00 77.94 96 GLY A N 1
ATOM 796 C CA . GLY A 1 96 ? -4.981 9.538 6.308 1.00 77.94 96 GLY A CA 1
ATOM 797 C C . GLY A 1 96 ? -3.698 8.855 5.840 1.00 77.94 96 GLY A C 1
ATOM 798 O O . GLY A 1 96 ? -3.644 7.639 5.658 1.00 77.94 96 GLY A O 1
ATOM 799 N N . TYR A 1 97 ? -2.658 9.655 5.597 1.00 73.25 97 TYR A N 1
ATOM 800 C CA . TYR A 1 97 ? -1.356 9.143 5.180 1.00 73.25 97 TYR A CA 1
ATOM 801 C C . TYR A 1 97 ? -0.508 8.773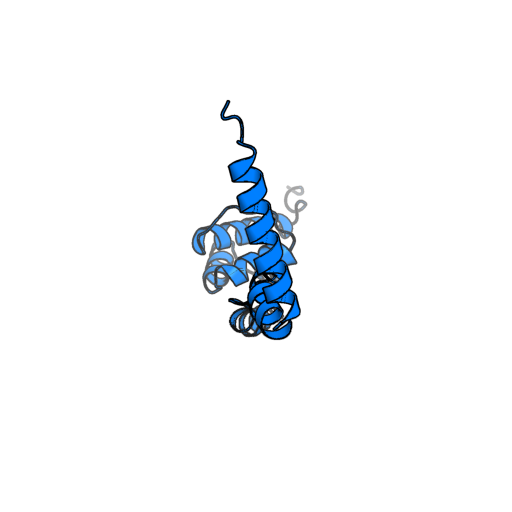 6.396 1.00 73.25 97 TYR A C 1
ATOM 803 O O . TYR A 1 97 ? -0.226 9.615 7.249 1.00 73.25 97 TYR A O 1
ATOM 811 N N . SER A 1 98 ? -0.046 7.526 6.436 1.00 74.00 98 SER A N 1
ATOM 812 C CA . SER A 1 98 ? 0.876 7.035 7.453 1.00 74.00 98 SER A CA 1
ATOM 813 C C . SER A 1 98 ? 2.234 6.718 6.828 1.00 74.00 98 SER A C 1
ATOM 815 O O . SER A 1 98 ? 2.321 6.001 5.834 1.00 74.00 98 SER A O 1
ATOM 817 N N . LYS A 1 99 ? 3.314 7.231 7.434 1.00 75.44 99 LYS A N 1
ATOM 818 C CA . LYS A 1 99 ? 4.702 6.852 7.097 1.00 75.44 99 LYS A CA 1
ATOM 819 C C . LYS A 1 99 ? 5.143 5.559 7.798 1.00 75.44 99 LYS A C 1
ATOM 821 O O . LYS A 1 99 ? 6.308 5.176 7.682 1.00 75.44 99 LYS A O 1
ATOM 826 N N . LEU A 1 100 ? 4.255 4.920 8.565 1.00 80.81 100 LEU A N 1
ATOM 827 C CA . LEU A 1 100 ? 4.582 3.744 9.364 1.00 80.81 100 LEU A CA 1
ATOM 828 C C . LEU A 1 100 ? 4.818 2.531 8.455 1.00 80.81 100 LEU A C 1
ATOM 830 O O . LEU A 1 100 ? 4.073 2.276 7.510 1.00 80.81 100 LEU A O 1
ATOM 834 N N . LYS A 1 101 ? 5.897 1.798 8.744 1.00 79.50 101 LYS A N 1
ATOM 835 C CA . LYS A 1 101 ? 6.370 0.651 7.951 1.00 79.50 101 LYS A CA 1
ATOM 836 C C . LYS A 1 101 ? 6.316 -0.678 8.708 1.00 79.50 101 LYS A C 1
ATOM 838 O O . LYS A 1 101 ? 6.869 -1.657 8.229 1.00 79.50 101 LYS A O 1
ATOM 843 N N . SER A 1 102 ? 5.711 -0.715 9.893 1.00 87.06 102 SER A N 1
ATOM 844 C CA . SER A 1 102 ? 5.564 -1.939 10.685 1.00 87.06 102 SER A CA 1
ATOM 845 C C . SER A 1 102 ? 4.089 -2.287 10.809 1.00 87.06 102 SER A C 1
ATOM 847 O O . SER A 1 102 ? 3.273 -1.395 11.029 1.00 87.06 102 SER A O 1
ATOM 849 N N . VAL A 1 103 ? 3.761 -3.576 10.688 1.00 85.38 103 VAL A N 1
ATOM 850 C CA . VAL A 1 103 ? 2.394 -4.100 10.855 1.00 85.38 103 VAL A CA 1
ATOM 851 C C . VAL A 1 103 ? 1.819 -3.671 12.204 1.00 85.38 103 VAL A C 1
ATOM 853 O O . VAL A 1 103 ? 0.710 -3.157 12.258 1.00 85.38 103 VAL A O 1
ATOM 856 N N . ASN A 1 104 ? 2.606 -3.781 13.281 1.00 86.19 104 ASN A N 1
ATOM 857 C CA . ASN A 1 104 ? 2.158 -3.434 14.632 1.00 86.19 104 ASN A CA 1
ATOM 858 C C . ASN A 1 104 ? 1.763 -1.959 14.754 1.00 86.19 104 ASN A C 1
ATOM 860 O O . ASN A 1 104 ? 0.671 -1.653 15.221 1.00 86.19 104 ASN A O 1
ATOM 864 N N . SER A 1 105 ? 2.626 -1.050 14.297 1.00 86.19 105 SER A N 1
ATOM 865 C CA . SER A 1 105 ? 2.357 0.384 14.416 1.00 86.19 105 SER A CA 1
ATOM 866 C C . SER A 1 105 ? 1.266 0.850 13.456 1.00 86.19 105 SER A C 1
ATOM 868 O O . SER A 1 105 ? 0.505 1.759 13.778 1.00 86.19 105 SER A O 1
ATOM 870 N N . LEU A 1 106 ? 1.156 0.221 12.284 1.00 88.12 106 LEU A N 1
ATOM 871 C CA . LEU A 1 106 ? 0.100 0.516 11.323 1.00 88.12 106 LEU A CA 1
ATOM 872 C C . LEU A 1 106 ? -1.269 0.036 11.830 1.00 88.12 106 LEU A C 1
ATOM 874 O O . LEU A 1 106 ? -2.240 0.778 11.715 1.00 88.12 106 LEU A O 1
ATOM 878 N N . ALA A 1 107 ? -1.331 -1.146 12.448 1.00 88.06 107 ALA A N 1
ATOM 879 C CA . ALA A 1 107 ? -2.535 -1.680 13.081 1.00 88.06 107 ALA A CA 1
ATOM 880 C C . ALA A 1 107 ? -3.012 -0.796 14.244 1.00 88.06 107 ALA A C 1
ATOM 882 O O . ALA A 1 107 ? -4.186 -0.440 14.290 1.00 88.06 107 ALA A O 1
ATOM 883 N N . GLU A 1 108 ? -2.103 -0.375 15.130 1.00 88.31 108 GLU A N 1
ATOM 884 C CA . GLU A 1 108 ? -2.415 0.550 16.233 1.00 88.31 108 GLU A CA 1
ATOM 885 C C . GLU A 1 108 ? -2.936 1.897 15.713 1.00 88.31 108 GLU A C 1
ATOM 887 O O . GLU A 1 108 ? -3.941 2.413 16.201 1.00 88.31 108 GLU A O 1
ATOM 892 N N . TYR A 1 109 ? -2.300 2.444 14.671 1.00 87.94 109 TYR A N 1
ATOM 893 C CA . TYR A 1 109 ? -2.744 3.687 14.041 1.00 87.94 109 TYR A CA 1
ATOM 894 C C . TYR A 1 109 ? -4.150 3.564 13.443 1.00 87.94 109 TYR A C 1
ATOM 896 O O . TYR A 1 109 ? -4.989 4.443 13.642 1.00 87.94 109 TYR A O 1
ATOM 904 N N . ILE A 1 110 ? -4.423 2.476 12.720 1.00 88.31 110 ILE A N 1
ATOM 905 C CA . ILE A 1 110 ? -5.739 2.219 12.125 1.00 88.31 110 ILE A CA 1
ATOM 906 C C . ILE A 1 110 ? -6.793 2.053 13.222 1.00 88.31 110 ILE A C 1
ATOM 908 O O . ILE A 1 110 ? -7.864 2.646 13.104 1.00 88.31 110 ILE A O 1
ATOM 912 N N . ALA A 1 111 ? -6.494 1.315 14.295 1.00 87.88 111 ALA A N 1
ATOM 913 C CA . ALA A 1 111 ? -7.414 1.112 15.411 1.00 87.88 111 ALA A CA 1
ATOM 914 C C . ALA A 1 111 ? -7.777 2.433 16.110 1.00 87.88 111 ALA A C 1
ATOM 916 O O . ALA A 1 111 ? -8.956 2.709 16.338 1.00 87.88 111 ALA A O 1
ATOM 917 N N . ASP A 1 112 ? -6.783 3.280 16.387 1.00 86.94 112 ASP A N 1
ATOM 918 C CA . ASP A 1 112 ? -6.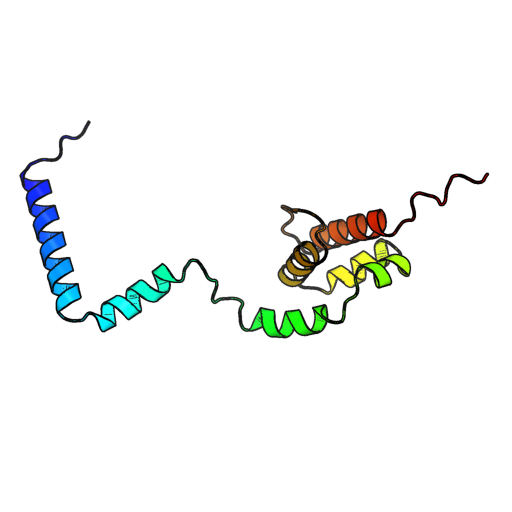977 4.599 16.995 1.00 86.94 112 ASP A CA 1
ATOM 919 C C . ASP A 1 112 ? -7.815 5.527 16.097 1.00 86.94 112 ASP A C 1
ATOM 921 O O . ASP A 1 112 ? -8.780 6.148 16.550 1.00 86.94 112 ASP A O 1
ATOM 925 N N . GLN A 1 113 ? -7.508 5.580 14.796 1.00 86.88 113 GLN A N 1
ATOM 926 C CA . GLN A 1 113 ? -8.276 6.383 13.839 1.00 86.88 113 GLN A CA 1
ATOM 927 C C . GLN A 1 113 ? -9.707 5.869 13.657 1.00 86.88 113 GLN A C 1
ATOM 929 O O . GLN A 1 113 ? -10.638 6.671 13.569 1.00 86.88 113 GLN A O 1
ATOM 934 N N . ALA A 1 114 ? -9.896 4.550 13.611 1.00 86.25 114 ALA A N 1
ATOM 935 C CA . ALA A 1 114 ? -11.215 3.942 13.509 1.00 86.25 114 ALA A CA 1
ATOM 936 C C . ALA A 1 114 ? -12.057 4.293 14.738 1.00 86.25 114 ALA A C 1
ATOM 938 O O . ALA A 1 114 ? -13.162 4.811 14.587 1.00 86.25 114 ALA A O 1
ATOM 939 N N . LYS A 1 115 ? -11.496 4.130 15.944 1.00 84.75 115 LYS A N 1
ATOM 940 C CA . LYS A 1 115 ? -12.188 4.450 17.193 1.00 84.75 115 LYS A CA 1
ATOM 941 C C . LYS A 1 115 ? -12.542 5.919 17.316 1.00 84.75 115 LYS A C 1
ATOM 943 O O . LYS A 1 115 ? -13.692 6.223 17.597 1.00 84.75 115 LYS A O 1
ATOM 948 N N . LYS A 1 116 ? -11.622 6.834 17.010 1.00 83.44 116 LYS A N 1
ATOM 949 C CA . LYS A 1 116 ? -11.907 8.280 17.012 1.00 83.44 116 LYS A CA 1
ATOM 950 C C . LYS A 1 116 ? -13.071 8.673 16.102 1.00 83.44 116 LYS A C 1
ATOM 952 O O . LYS A 1 116 ? -13.770 9.630 16.407 1.00 83.44 116 LYS A O 1
ATOM 957 N N . ARG A 1 117 ? -13.274 7.954 14.995 1.00 81.12 117 ARG A N 1
ATOM 958 C CA . ARG A 1 117 ? -14.362 8.211 14.036 1.00 81.12 117 ARG A CA 1
ATOM 959 C C . ARG A 1 117 ? -15.670 7.504 14.392 1.00 81.12 117 ARG A C 1
ATOM 961 O O . ARG A 1 117 ? -16.717 7.932 13.922 1.00 81.12 117 ARG A O 1
ATOM 968 N N . THR A 1 118 ? -15.622 6.434 15.187 1.00 78.50 118 THR A N 1
ATOM 969 C CA . THR A 1 118 ? -16.816 5.710 15.657 1.00 78.50 118 THR A CA 1
ATOM 970 C C . THR A 1 118 ? -17.298 6.147 17.031 1.00 78.50 118 THR A C 1
ATOM 972 O O . THR A 1 118 ? -18.461 5.920 17.353 1.00 78.50 118 THR A O 1
ATOM 975 N N . THR A 1 119 ? -16.425 6.725 17.856 1.00 68.94 119 THR A N 1
ATOM 976 C CA . THR A 1 119 ? -16.809 7.263 19.158 1.00 68.94 119 THR A CA 1
ATOM 977 C C . THR A 1 119 ? -17.669 8.492 18.921 1.00 68.94 119 THR A C 1
ATOM 979 O O . THR A 1 119 ? -17.210 9.504 18.395 1.00 68.94 119 THR A O 1
ATOM 982 N N . ASP A 1 120 ? -18.937 8.370 19.290 1.00 59.41 120 ASP A N 1
ATOM 983 C CA . ASP A 1 120 ? -19.905 9.448 19.214 1.00 59.41 120 ASP A CA 1
ATOM 984 C C . ASP A 1 120 ? -19.484 10.585 20.160 1.00 59.41 120 ASP A C 1
ATOM 986 O O . ASP A 1 120 ? -19.393 10.421 21.381 1.00 59.41 120 ASP A O 1
ATOM 990 N N . VAL A 1 121 ? -19.182 11.742 19.571 1.00 55.91 121 VAL A N 1
ATOM 991 C CA . VAL A 1 121 ? -18.660 12.932 20.258 1.00 55.91 121 VAL A CA 1
ATOM 992 C C . VAL A 1 121 ? -19.711 13.551 21.196 1.00 55.91 121 VAL A C 1
ATOM 994 O O . VAL A 1 121 ? -19.374 14.400 22.017 1.00 55.91 121 VAL A O 1
ATOM 997 N N . PHE A 1 122 ? -20.973 13.111 21.127 1.00 53.09 122 PHE A N 1
ATOM 998 C CA . PHE A 1 122 ? -22.070 13.628 21.950 1.00 53.09 122 PHE A CA 1
ATOM 999 C C . PHE A 1 122 ? -22.333 12.842 23.245 1.00 53.09 122 PHE A C 1
ATOM 1001 O O . PHE A 1 122 ? -23.155 13.270 24.051 1.00 53.09 122 PHE A O 1
ATOM 1008 N N . GLN A 1 123 ? -21.615 11.747 23.524 1.00 52.53 123 GLN A N 1
ATOM 1009 C CA . GLN A 1 123 ? -21.892 10.902 24.701 1.00 52.53 123 GLN A CA 1
ATOM 1010 C C . GLN A 1 123 ? -21.498 11.496 26.071 1.00 52.53 123 GLN A C 1
ATOM 1012 O O . GLN A 1 123 ? -21.684 10.835 27.088 1.00 52.53 123 GLN A O 1
ATOM 1017 N N . HIS A 1 124 ? -20.973 12.725 26.136 1.00 47.72 124 HIS A N 1
ATOM 1018 C CA . HIS A 1 124 ? -20.447 13.310 27.382 1.00 47.72 124 HIS A CA 1
ATOM 1019 C C . HIS A 1 124 ? -21.104 14.635 27.816 1.00 47.72 124 HIS A C 1
ATOM 1021 O O . HIS A 1 124 ? -20.556 15.319 28.675 1.00 47.72 124 HIS A O 1
ATOM 1027 N N . HIS A 1 125 ? -22.272 15.004 27.273 1.00 43.91 125 HIS A N 1
ATOM 1028 C CA . HIS A 1 125 ? -22.967 16.253 27.642 1.00 43.91 125 HIS A CA 1
ATOM 1029 C C . HIS A 1 125 ? -24.244 16.088 28.487 1.00 43.91 125 HIS A C 1
ATOM 1031 O O . HIS A 1 125 ? -24.985 17.052 28.653 1.00 43.91 125 HIS A O 1
ATOM 1037 N N . GLU A 1 126 ? -24.474 14.920 29.090 1.00 46.72 126 GLU A N 1
ATOM 1038 C CA . GLU A 1 126 ? -25.484 14.759 30.145 1.00 46.72 126 GLU A CA 1
ATOM 1039 C C . GLU A 1 126 ? -24.864 14.113 31.387 1.00 46.72 126 GLU A C 1
ATOM 1041 O O . GLU A 1 126 ? -24.890 12.892 31.549 1.00 46.72 126 GLU A O 1
ATOM 1046 N N . LYS A 1 127 ? -24.280 14.945 32.256 1.00 42.66 127 LYS A N 1
ATOM 1047 C CA . LYS A 1 127 ? -24.287 14.778 33.717 1.00 42.66 127 LYS A CA 1
ATOM 1048 C C . LYS A 1 127 ? -23.844 16.056 34.414 1.00 42.66 127 LYS A C 1
ATOM 1050 O O . LYS A 1 127 ? -22.808 16.619 34.002 1.00 42.66 127 LYS A O 1
#